Protein AF-A0A1Y3N6S1-F1 (afdb_monomer)

Sequence (163 aa):
QYLEELKFILNEINKKDEEVIGEDYYEWEINNWNELTSTKYSPIFKAGNYEWKLCIYPNGKNDEEYISLYLYSESASNINENSYISTKYIMTIRNHNNYSCFKYKRSENLLHFTKENTQYGESKYLHKNDLYKKNNNFKGLIEDNTIIIGAYIRVYKSEIKNK

Secondary structure (DSSP, 8-state):
-HHHHHHHHHHHT--TT--EEEEEEEEEEE--GGG--S-EEPPPEEETTEEEEEEEETT-SS-TTEEEEEEEETTGGGS-TT--EEEEEEEEEE-SS-TTSEEEEE-SS-EEE-SS--EEEEEEEEEHHHHS--BTTB--S-BTTBEEEEEEEEEE-------

Solvent-accessible surface area (backbone atoms only — not comparable to full-atom values): 8953 Å² total; per-residue (Å²): 108,56,68,58,51,56,51,49,57,53,54,76,74,54,57,95,85,64,54,74,72,28,60,35,75,48,78,42,81,40,70,56,46,91,73,51,75,58,74,48,67,51,72,80,46,72,40,50,93,36,39,30,31,45,39,39,21,62,45,20,78,86,42,64,66,13,23,14,42,34,46,34,36,61,46,23,64,73,47,55,92,92,45,56,50,31,32,39,40,37,41,34,44,23,18,69,91,35,76,90,40,62,49,73,54,61,58,92,54,83,37,67,30,18,48,91,43,33,63,52,70,35,54,72,60,42,51,54,72,61,38,62,51,59,56,102,88,44,78,24,32,47,52,94,49,21,33,28,41,33,40,40,37,38,27,36,66,63,79,79,78,78,128

Radius of gyration: 16.24 Å; Cα contacts (8 Å, |Δi|>4): 352; chains: 1; bounding box: 48×25×42 Å

Nearest PDB structures (foldseek):
  3ivq-assembly2_B  TM=8.079E-01  e=6.206E-10  Homo sapiens
  2f1z-assembly2_B  TM=8.163E-01  e=2.418E-08  Homo sapiens
  2f1x-assembly2_B  TM=7.944E-01  e=1.937E-08  Homo sapiens
  2f1x-assembly1_A  TM=8.126E-01  e=3.191E-08  Homo sapiens
  2xxn-assembly1_A  TM=7.750E-01  e=2.702E-08  Homo sapiens

pLDDT: mean 93.44, std 8.95, range [43.09, 98.75]

Structure (mmCIF, N/CA/C/O backbone):
data_AF-A0A1Y3N6S1-F1
#
_entry.id   AF-A0A1Y3N6S1-F1
#
loop_
_atom_site.group_PDB
_atom_site.id
_atom_site.type_symbol
_atom_site.label_atom_id
_atom_site.label_alt_id
_atom_site.label_comp_id
_atom_site.label_asym_id
_atom_site.label_entity_id
_atom_site.label_seq_id
_atom_site.pdbx_PDB_ins_code
_atom_site.Cartn_x
_atom_site.Cartn_y
_atom_site.Cartn_z
_atom_site.occupancy
_atom_site.B_iso_or_equiv
_atom_site.auth_seq_id
_atom_site.auth_comp_id
_atom_site.auth_asym_id
_atom_site.auth_atom_id
_atom_site.pdbx_PDB_model_num
ATOM 1 N N . GLN A 1 1 ? -18.336 1.320 -8.576 1.00 85.00 1 GLN A N 1
ATOM 2 C CA . GLN A 1 1 ? -18.055 2.723 -8.197 1.00 85.00 1 GLN A CA 1
ATOM 3 C C . GLN A 1 1 ? -16.679 2.864 -7.557 1.00 85.00 1 GLN A C 1
ATOM 5 O O . GLN A 1 1 ? -15.871 3.576 -8.119 1.00 85.00 1 GLN A O 1
ATOM 10 N N . TYR A 1 2 ? -16.371 2.147 -6.471 1.00 93.56 2 TYR A N 1
ATOM 11 C CA . TYR A 1 2 ? -15.062 2.222 -5.803 1.00 93.56 2 TYR A CA 1
ATOM 12 C C . TYR A 1 2 ? -13.844 1.980 -6.718 1.00 93.56 2 TYR A C 1
ATOM 14 O O . TYR A 1 2 ? -12.978 2.840 -6.822 1.00 93.56 2 TYR A O 1
ATOM 22 N N . LEU A 1 3 ? -13.793 0.857 -7.445 1.00 96.06 3 LEU A N 1
ATOM 23 C CA . LEU A 1 3 ? -12.667 0.576 -8.353 1.00 96.06 3 LEU A CA 1
ATOM 24 C C . LEU A 1 3 ? -12.567 1.568 -9.516 1.00 96.06 3 LEU A C 1
ATOM 26 O O . LEU A 1 3 ? -11.464 1.904 -9.938 1.00 96.06 3 LEU A O 1
ATOM 30 N N . GLU A 1 4 ? -13.709 2.057 -10.004 1.00 96.06 4 GLU A N 1
ATOM 31 C CA . GLU A 1 4 ? -13.755 3.092 -11.044 1.00 96.06 4 GLU A CA 1
ATOM 32 C C . GLU A 1 4 ? -13.156 4.407 -10.539 1.00 96.06 4 GLU A C 1
ATOM 34 O O . GLU A 1 4 ? -12.412 5.058 -11.265 1.00 96.06 4 GLU A O 1
ATOM 39 N N . GLU A 1 5 ? -13.410 4.769 -9.278 1.00 96.94 5 GLU A N 1
ATOM 40 C CA . GLU A 1 5 ? -12.810 5.942 -8.639 1.00 96.94 5 GLU A CA 1
ATOM 41 C C . GLU A 1 5 ? -11.285 5.797 -8.526 1.00 96.94 5 GLU A C 1
ATOM 43 O O . GLU A 1 5 ? -10.548 6.696 -8.925 1.00 96.94 5 GLU A O 1
ATOM 48 N N . LEU A 1 6 ? -10.788 4.638 -8.078 1.00 97.19 6 LEU A N 1
ATOM 49 C CA . LEU A 1 6 ? -9.343 4.375 -8.023 1.00 97.19 6 LEU A CA 1
ATOM 50 C C . LEU A 1 6 ? -8.694 4.420 -9.412 1.00 97.19 6 LEU A C 1
ATOM 52 O O . LEU A 1 6 ? -7.629 5.014 -9.593 1.00 97.19 6 LEU A O 1
ATOM 56 N N . LYS A 1 7 ? -9.347 3.818 -10.409 1.00 96.06 7 LYS A N 1
ATOM 57 C CA . LYS A 1 7 ? -8.870 3.823 -11.793 1.00 96.06 7 LYS A CA 1
ATOM 58 C C . LYS A 1 7 ? -8.850 5.236 -12.372 1.00 96.06 7 LYS A C 1
ATOM 60 O O . LYS A 1 7 ? -7.885 5.596 -13.045 1.00 96.06 7 LYS A O 1
ATOM 65 N N . PHE A 1 8 ? -9.873 6.041 -12.086 1.00 96.25 8 PHE A N 1
ATOM 66 C CA . PHE A 1 8 ? -9.922 7.450 -12.464 1.00 96.25 8 PHE A CA 1
ATOM 67 C C . PHE A 1 8 ? -8.730 8.219 -11.878 1.00 96.25 8 PHE A C 1
ATOM 69 O O . PHE A 1 8 ? -7.989 8.838 -12.638 1.00 96.25 8 PHE A O 1
ATOM 76 N N . ILE A 1 9 ? -8.463 8.076 -10.576 1.00 95.50 9 ILE A N 1
ATOM 77 C CA . ILE A 1 9 ? -7.323 8.723 -9.905 1.00 95.50 9 ILE A CA 1
ATOM 78 C C . ILE A 1 9 ? -5.985 8.333 -10.557 1.00 95.50 9 ILE A C 1
ATOM 80 O O . ILE A 1 9 ? -5.129 9.190 -10.776 1.00 95.50 9 ILE A O 1
ATOM 84 N N . LEU A 1 10 ? -5.780 7.052 -10.891 1.00 93.50 10 LEU A N 1
ATOM 85 C CA . LEU A 1 10 ? -4.562 6.620 -11.591 1.00 93.50 10 LEU A CA 1
ATOM 86 C C . LEU A 1 10 ? -4.457 7.206 -13.004 1.00 93.50 10 LEU A C 1
ATOM 88 O O . LEU A 1 10 ? -3.353 7.490 -13.467 1.00 93.50 10 LEU A O 1
ATOM 92 N N . ASN A 1 11 ? -5.580 7.377 -13.701 1.00 93.38 11 ASN A N 1
ATOM 93 C CA . ASN A 1 11 ? -5.603 7.969 -15.036 1.00 93.38 11 ASN A CA 1
ATOM 94 C C . ASN A 1 11 ? -5.262 9.462 -15.010 1.00 93.38 11 ASN A C 1
ATOM 96 O O . ASN A 1 11 ? -4.541 9.913 -15.895 1.00 93.38 11 ASN A O 1
ATOM 100 N N . GLU A 1 12 ? -5.713 10.210 -13.999 1.00 92.75 12 GLU A N 1
ATOM 101 C CA . GLU A 1 12 ? -5.399 11.641 -13.861 1.00 92.75 12 GLU A CA 1
ATOM 102 C C . GLU A 1 12 ? -3.896 11.910 -13.736 1.00 92.75 12 GLU A C 1
ATOM 104 O O . GLU A 1 12 ? -3.404 12.947 -14.178 1.00 92.75 12 GLU A O 1
ATOM 109 N N . ILE A 1 13 ? -3.155 10.963 -13.161 1.00 88.88 13 ILE A N 1
ATOM 110 C CA . ILE A 1 13 ? -1.713 11.095 -12.926 1.00 88.88 13 ILE A CA 1
ATOM 111 C C . ILE A 1 13 ? -0.875 10.389 -13.994 1.00 88.88 13 ILE A C 1
ATOM 113 O O . ILE A 1 13 ? 0.357 10.381 -13.910 1.00 88.88 13 ILE A O 1
ATOM 117 N N . ASN A 1 14 ? -1.519 9.745 -14.966 1.00 88.69 14 ASN A N 1
ATOM 118 C CA . ASN A 1 14 ? -0.853 9.023 -16.038 1.00 88.69 14 ASN A CA 1
ATOM 119 C C . ASN A 1 14 ? -0.339 10.001 -17.093 1.00 88.69 14 ASN A C 1
ATOM 121 O O . ASN A 1 14 ? -1.108 10.800 -17.631 1.00 88.69 14 ASN A O 1
ATOM 125 N N . LYS A 1 15 ? 0.946 9.926 -17.437 1.00 87.75 15 LYS A N 1
ATOM 126 C CA . LYS A 1 15 ? 1.486 10.727 -18.539 1.00 87.75 15 LYS A CA 1
ATOM 127 C C . LYS A 1 15 ? 1.199 10.035 -19.873 1.00 87.75 15 LYS A C 1
ATOM 129 O O . LYS A 1 15 ? 1.025 8.822 -19.932 1.00 87.75 15 LYS A O 1
ATOM 134 N N . LYS A 1 16 ? 1.110 10.812 -20.958 1.00 81.81 16 LYS A N 1
ATOM 135 C CA . LYS A 1 16 ? 0.728 10.295 -22.290 1.00 81.81 16 LYS A CA 1
ATOM 136 C C . LYS A 1 16 ? 1.754 9.328 -22.891 1.00 81.81 16 LYS A C 1
ATOM 138 O O . LYS A 1 16 ? 1.386 8.513 -23.725 1.00 81.81 16 LYS A O 1
ATOM 143 N N . ASP A 1 17 ? 3.010 9.457 -22.493 1.00 85.25 17 ASP A N 1
ATOM 144 C CA . ASP A 1 17 ? 4.161 8.661 -22.920 1.00 85.25 17 ASP A CA 1
ATOM 145 C C . ASP A 1 17 ? 4.379 7.396 -22.070 1.00 85.25 17 ASP A C 1
ATOM 147 O O . ASP A 1 17 ? 5.183 6.542 -22.429 1.00 85.25 17 ASP A O 1
ATOM 151 N N . GLU A 1 18 ? 3.642 7.229 -20.970 1.00 89.69 18 GLU A N 1
ATOM 152 C CA . GLU A 1 18 ? 3.745 6.058 -20.101 1.00 89.69 18 GLU A CA 1
ATOM 153 C C . GLU A 1 18 ? 2.851 4.905 -20.613 1.00 89.69 18 GLU A C 1
ATOM 155 O O . GLU A 1 18 ? 1.633 4.895 -20.406 1.00 89.69 18 GLU A O 1
ATOM 160 N N . GLU A 1 19 ? 3.458 3.902 -21.260 1.00 93.00 19 GLU A N 1
ATOM 161 C CA . GLU A 1 19 ? 2.769 2.694 -21.746 1.00 93.00 19 GLU A CA 1
ATOM 162 C C . GLU A 1 19 ? 2.465 1.727 -20.588 1.00 93.00 19 GLU A C 1
ATOM 164 O O . GLU A 1 19 ? 3.373 1.149 -19.985 1.00 93.00 19 GLU A O 1
ATOM 169 N N . VAL A 1 20 ? 1.179 1.530 -20.286 1.00 95.31 20 VAL A N 1
ATOM 170 C CA . 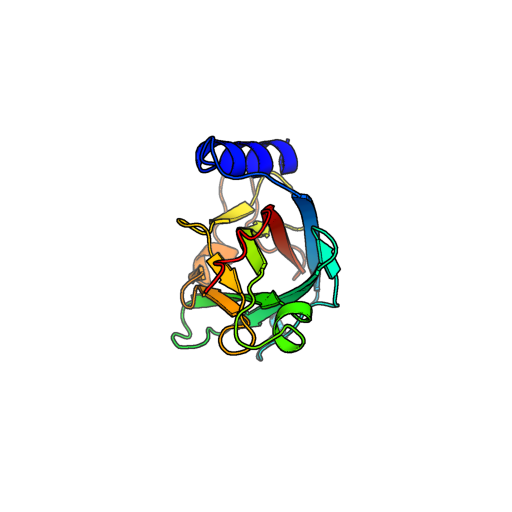VAL A 1 20 ? 0.707 0.563 -19.282 1.00 95.31 20 VAL A CA 1
ATOM 171 C C . VAL A 1 20 ? 0.761 -0.849 -19.860 1.00 95.31 20 VAL A C 1
ATOM 173 O O . VAL A 1 20 ? 0.127 -1.123 -20.876 1.00 95.31 20 VAL A O 1
ATOM 176 N N . ILE A 1 21 ? 1.470 -1.758 -19.188 1.00 95.75 21 ILE A N 1
ATOM 177 C CA . ILE A 1 21 ? 1.591 -3.171 -19.601 1.00 95.75 21 ILE A CA 1
ATOM 178 C C . ILE A 1 21 ? 0.730 -4.117 -18.764 1.00 95.75 21 ILE A C 1
ATOM 180 O O . ILE A 1 21 ? 0.541 -5.276 -19.125 1.00 95.75 21 ILE A O 1
ATOM 184 N N . GLY A 1 22 ? 0.195 -3.631 -17.648 1.00 96.38 22 GLY A N 1
ATOM 185 C CA . GLY A 1 22 ? -0.786 -4.358 -16.864 1.00 96.38 22 GLY A CA 1
ATOM 186 C C . GLY A 1 22 ? -1.143 -3.624 -15.586 1.00 96.38 22 GLY A C 1
ATOM 187 O O . GLY A 1 22 ? -0.366 -2.832 -15.057 1.00 96.38 22 GLY A O 1
ATOM 188 N N . GLU A 1 23 ? -2.338 -3.891 -15.090 1.00 97.00 23 GLU A N 1
ATOM 189 C CA . GLU A 1 23 ? -2.839 -3.324 -13.851 1.00 97.00 23 GLU A CA 1
ATOM 190 C C . GLU A 1 23 ? -3.761 -4.328 -13.173 1.00 97.00 23 GLU A C 1
ATOM 192 O O . GLU A 1 23 ? -4.404 -5.124 -13.856 1.00 97.00 23 GLU A O 1
ATOM 197 N N . ASP A 1 24 ? -3.795 -4.314 -11.847 1.00 97.94 24 ASP A N 1
ATOM 198 C CA . ASP A 1 24 ? -4.743 -5.116 -11.081 1.00 97.94 24 ASP A CA 1
ATOM 199 C C . ASP A 1 24 ? -5.011 -4.471 -9.718 1.00 97.94 24 ASP A C 1
ATOM 201 O O . ASP A 1 24 ? -4.226 -3.643 -9.236 1.00 97.94 24 ASP A O 1
ATOM 205 N N . TYR A 1 25 ? -6.122 -4.858 -9.101 1.00 98.06 25 TYR A N 1
ATOM 206 C CA . TYR A 1 25 ? -6.487 -4.454 -7.754 1.00 98.06 25 TYR A CA 1
ATOM 207 C C . TYR A 1 25 ? -6.583 -5.667 -6.835 1.00 98.06 25 TYR A C 1
ATOM 209 O O . TYR A 1 25 ? -7.300 -6.625 -7.109 1.00 98.06 25 TYR A O 1
ATOM 217 N N . TYR A 1 26 ? -5.890 -5.588 -5.705 1.00 98.62 26 TYR A N 1
ATOM 218 C CA . TYR A 1 26 ? -5.874 -6.629 -4.688 1.00 98.62 26 TYR A CA 1
ATOM 219 C C . TYR A 1 26 ? -6.400 -6.105 -3.355 1.00 98.62 26 TYR A C 1
ATOM 221 O O . TYR A 1 26 ? -6.093 -4.978 -2.963 1.00 98.62 26 TYR A O 1
ATOM 229 N N . GLU A 1 27 ? -7.131 -6.958 -2.636 1.00 98.25 27 GLU A N 1
ATOM 230 C CA . GLU A 1 27 ? -7.608 -6.707 -1.279 1.00 98.25 27 GLU A CA 1
ATOM 231 C C . GLU A 1 27 ? -7.063 -7.743 -0.308 1.00 98.25 27 GLU A C 1
ATOM 233 O O . GLU A 1 27 ? -7.005 -8.940 -0.584 1.00 98.25 27 GLU A O 1
ATOM 238 N N . TRP A 1 28 ? -6.708 -7.261 0.872 1.00 98.56 28 TRP A N 1
ATOM 239 C CA . TRP A 1 28 ? -6.251 -8.052 1.987 1.00 98.56 28 TRP A CA 1
ATOM 240 C C . TRP A 1 28 ? -7.093 -7.738 3.214 1.00 98.56 28 TRP A C 1
ATOM 242 O O . TRP A 1 28 ? -7.003 -6.658 3.804 1.00 98.56 28 TRP A O 1
ATOM 252 N N . GLU A 1 29 ? -7.904 -8.715 3.596 1.00 98.38 29 GLU A N 1
ATOM 253 C CA . GLU A 1 29 ? -8.692 -8.658 4.815 1.00 98.38 29 GLU A CA 1
ATOM 254 C C . GLU A 1 29 ? -7.840 -8.976 6.041 1.00 98.38 29 GLU A C 1
ATOM 256 O O . GLU A 1 29 ? -7.119 -9.980 6.105 1.00 98.38 29 GLU A O 1
ATOM 261 N N . ILE A 1 30 ? -7.942 -8.102 7.038 1.00 97.81 30 ILE A N 1
ATOM 262 C CA . ILE A 1 30 ? -7.347 -8.289 8.351 1.00 97.81 30 ILE A CA 1
ATOM 263 C C . ILE A 1 30 ? -8.482 -8.361 9.364 1.00 97.81 30 ILE A C 1
ATOM 265 O O . ILE A 1 30 ? -9.051 -7.343 9.757 1.00 97.81 30 ILE A O 1
ATOM 269 N N . ASN A 1 31 ? -8.756 -9.585 9.799 1.00 96.75 31 ASN A N 1
ATOM 270 C CA . ASN A 1 31 ? -9.583 -9.881 10.960 1.00 96.75 31 ASN A CA 1
ATOM 271 C C . ASN A 1 31 ? -8.784 -9.689 12.254 1.00 96.75 31 ASN A C 1
ATOM 273 O O . ASN A 1 31 ? -7.548 -9.710 12.245 1.00 96.75 31 ASN A O 1
ATOM 277 N N . ASN A 1 32 ? -9.502 -9.555 13.367 1.00 96.25 32 ASN A N 1
ATOM 278 C CA . ASN A 1 32 ? -8.938 -9.367 14.702 1.00 96.25 32 ASN A CA 1
ATOM 279 C C . ASN A 1 32 ? -7.948 -8.190 14.788 1.00 96.25 32 ASN A C 1
ATOM 281 O O . ASN A 1 32 ? -6.885 -8.308 15.394 1.00 96.25 32 ASN A O 1
ATOM 285 N N . TRP A 1 33 ? -8.284 -7.047 14.183 1.00 95.81 33 TRP A N 1
ATOM 286 C CA . TRP A 1 33 ? -7.413 -5.866 14.116 1.00 95.81 33 TRP A CA 1
ATOM 287 C C . TRP A 1 33 ? -6.813 -5.461 15.469 1.00 95.81 33 TRP A C 1
ATOM 289 O O . TRP A 1 33 ? -5.626 -5.161 15.551 1.00 95.81 33 TRP A O 1
ATOM 299 N N . ASN A 1 34 ? -7.605 -5.497 16.540 1.00 94.00 34 ASN A N 1
ATOM 300 C CA . ASN A 1 34 ? -7.156 -5.120 17.882 1.00 94.00 34 ASN A CA 1
ATOM 301 C C . ASN A 1 34 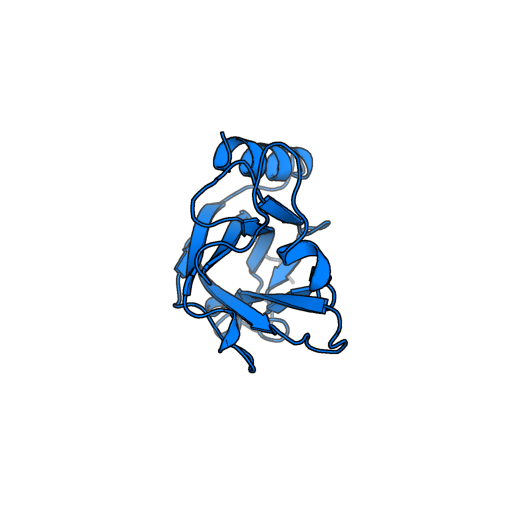? -6.049 -6.030 18.449 1.00 94.00 34 ASN A C 1
ATOM 303 O O . ASN A 1 34 ? -5.347 -5.627 19.372 1.00 94.00 34 ASN A O 1
ATOM 307 N N . GLU A 1 35 ? -5.882 -7.242 17.914 1.00 95.69 35 GLU A N 1
ATOM 308 C CA . GLU A 1 35 ? -4.815 -8.177 18.299 1.00 95.69 35 GLU A CA 1
ATOM 309 C C . GLU A 1 35 ? -3.531 -7.955 17.480 1.00 95.69 35 GLU A C 1
ATOM 311 O O . GLU A 1 35 ? -2.469 -8.494 17.806 1.00 95.69 35 GLU A O 1
ATOM 316 N N . LEU A 1 36 ? -3.600 -7.147 16.416 1.00 94.38 36 LEU A N 1
ATOM 317 C CA . LEU A 1 36 ? -2.479 -6.885 15.528 1.00 94.38 36 LEU A CA 1
ATOM 318 C C . LEU A 1 36 ? -1.519 -5.867 16.158 1.00 94.38 36 LEU A C 1
ATOM 320 O O . LEU A 1 36 ? -1.647 -4.657 15.986 1.00 94.38 36 LEU A O 1
ATOM 324 N N . THR A 1 37 ? -0.530 -6.372 16.893 1.00 91.81 37 THR A N 1
ATOM 325 C CA . THR A 1 37 ? 0.462 -5.543 17.602 1.00 91.81 37 THR A CA 1
ATOM 326 C C . THR A 1 37 ? 1.782 -5.381 16.850 1.00 91.81 37 THR A C 1
ATOM 328 O O . THR A 1 37 ? 2.512 -4.417 17.088 1.00 91.81 37 THR A O 1
ATOM 331 N N . SER A 1 38 ? 2.081 -6.287 15.921 1.00 94.38 38 SER A N 1
ATOM 332 C CA . SER A 1 38 ? 3.333 -6.331 15.169 1.00 94.38 38 SER A CA 1
ATOM 333 C C . SER A 1 38 ? 3.105 -6.257 13.660 1.00 94.38 38 SER A C 1
ATOM 335 O O . SER A 1 38 ? 1.980 -6.339 13.159 1.00 94.38 38 SER A O 1
ATOM 337 N N . THR A 1 39 ? 4.199 -6.062 12.927 1.00 96.94 39 THR A N 1
ATOM 338 C CA . THR A 1 39 ? 4.209 -6.018 11.465 1.00 96.94 39 THR A CA 1
ATOM 339 C C . THR A 1 39 ? 3.608 -7.282 10.864 1.00 96.94 39 THR A C 1
ATOM 341 O O . THR A 1 39 ? 3.943 -8.394 11.276 1.00 96.94 39 THR A O 1
ATOM 344 N N . LYS A 1 40 ? 2.777 -7.123 9.833 1.00 97.81 40 LYS A N 1
ATOM 345 C CA . LYS A 1 40 ? 2.179 -8.248 9.107 1.00 97.81 40 LYS A CA 1
ATOM 346 C C . LYS A 1 40 ? 2.260 -8.030 7.604 1.00 97.81 40 LYS A C 1
ATOM 348 O O . LYS A 1 40 ? 2.177 -6.900 7.125 1.00 97.81 40 LYS A O 1
ATOM 353 N N . TYR A 1 41 ? 2.392 -9.134 6.881 1.00 98.19 41 TYR A N 1
ATOM 354 C CA . TYR A 1 41 ? 2.431 -9.162 5.425 1.00 98.19 41 TYR A CA 1
ATOM 355 C C . TYR A 1 41 ? 1.184 -9.847 4.876 1.00 98.19 41 TYR A C 1
ATOM 357 O O . TYR A 1 41 ? 0.684 -10.807 5.472 1.00 98.19 41 TYR A O 1
ATOM 365 N N . SER A 1 42 ? 0.704 -9.373 3.731 1.00 98.69 42 SER A N 1
ATOM 366 C CA . SER A 1 42 ? -0.308 -10.086 2.961 1.00 98.69 42 SER A CA 1
ATOM 367 C C . SER A 1 42 ? 0.273 -11.363 2.340 1.00 98.69 42 SER A C 1
ATOM 369 O O . SER A 1 42 ? 1.495 -11.487 2.189 1.00 98.69 42 SER A O 1
ATOM 371 N N . PRO A 1 43 ? -0.590 -12.286 1.885 1.00 98.50 43 PRO A N 1
ATOM 372 C CA . PRO A 1 43 ? -0.219 -13.242 0.849 1.00 98.50 43 PRO A CA 1
ATOM 373 C C . PRO A 1 43 ? 0.378 -12.549 -0.385 1.00 98.50 43 PRO A C 1
ATOM 375 O O . PRO A 1 43 ? 0.135 -11.360 -0.621 1.00 98.50 43 PRO A O 1
ATOM 378 N N . ILE A 1 44 ? 1.145 -13.308 -1.170 1.00 98.44 44 ILE A N 1
ATOM 379 C CA . ILE A 1 44 ? 1.622 -12.852 -2.480 1.00 98.44 44 ILE A CA 1
ATOM 380 C C . ILE A 1 44 ? 0.429 -12.734 -3.422 1.00 98.44 44 ILE A C 1
ATOM 382 O O . ILE A 1 44 ? -0.392 -13.646 -3.505 1.00 98.44 44 ILE A O 1
ATOM 386 N N . PHE A 1 45 ? 0.377 -11.636 -4.164 1.00 98.44 45 PHE A N 1
ATOM 387 C CA . PHE A 1 45 ? -0.587 -11.417 -5.235 1.00 98.44 45 PHE A CA 1
ATOM 388 C C . PHE A 1 45 ? 0.117 -10.917 -6.496 1.00 98.44 45 PHE A C 1
ATOM 390 O O . PHE A 1 45 ? 1.295 -10.552 -6.459 1.00 98.44 45 PHE A O 1
ATOM 397 N N . LYS A 1 46 ? -0.587 -10.937 -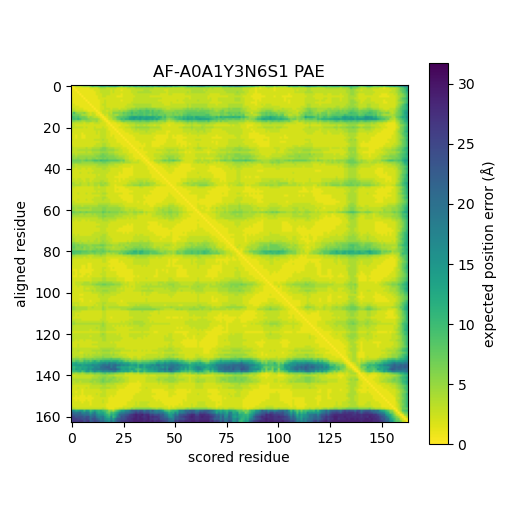7.631 1.00 97.62 46 LYS A N 1
ATOM 398 C CA . LYS A 1 46 ? -0.025 -10.571 -8.935 1.00 97.62 46 LYS A CA 1
ATOM 399 C C . LYS A 1 46 ? -0.676 -9.312 -9.484 1.00 97.62 46 LYS A C 1
ATOM 401 O O . LYS A 1 46 ? -1.875 -9.136 -9.346 1.00 97.62 46 LYS A O 1
ATOM 406 N N . ALA A 1 47 ? 0.126 -8.470 -10.125 1.00 95.81 47 ALA A N 1
ATOM 407 C CA . ALA A 1 47 ? -0.337 -7.345 -10.933 1.00 95.81 47 ALA A CA 1
ATOM 408 C C . ALA A 1 47 ? 0.705 -7.056 -12.020 1.00 95.81 47 ALA A C 1
ATOM 410 O O . ALA A 1 47 ? 1.906 -7.009 -11.734 1.00 95.81 47 ALA A O 1
ATOM 411 N N . GLY A 1 48 ? 0.262 -6.914 -13.273 1.00 92.19 48 GLY A N 1
ATOM 412 C CA . GLY A 1 48 ? 1.152 -6.695 -14.420 1.00 92.19 48 GLY A CA 1
ATOM 413 C C . GLY A 1 48 ? 2.195 -7.799 -14.640 1.00 92.19 48 GLY A C 1
ATOM 414 O O . GLY A 1 48 ? 3.298 -7.501 -15.073 1.00 92.19 48 GLY A O 1
ATOM 415 N N . ASN A 1 49 ? 1.862 -9.057 -14.321 1.00 92.44 49 ASN A N 1
ATOM 416 C CA . ASN A 1 49 ? 2.763 -10.225 -14.328 1.00 92.44 49 ASN A CA 1
ATOM 417 C C . ASN A 1 49 ? 3.903 -10.206 -13.294 1.00 92.44 49 ASN A C 1
ATOM 419 O O . ASN A 1 49 ? 4.761 -11.087 -13.325 1.00 92.44 49 ASN A O 1
ATOM 423 N N . TYR A 1 50 ? 3.886 -9.266 -12.348 1.00 97.06 50 TYR A N 1
ATOM 424 C CA . TYR A 1 50 ? 4.823 -9.216 -11.226 1.00 97.06 50 TYR A CA 1
ATOM 425 C C . TYR A 1 50 ? 4.141 -9.621 -9.922 1.00 97.06 50 TYR A C 1
ATOM 427 O O . TYR A 1 50 ? 2.921 -9.515 -9.788 1.00 97.06 50 TYR A O 1
ATOM 435 N N . GLU A 1 51 ? 4.942 -10.091 -8.973 1.00 98.31 51 GLU A N 1
ATOM 436 C CA . GLU A 1 51 ? 4.522 -10.553 -7.655 1.00 98.31 51 GLU A CA 1
ATOM 437 C C . GLU A 1 51 ? 4.763 -9.480 -6.595 1.00 98.31 51 GLU A C 1
ATOM 439 O O . GLU A 1 51 ? 5.835 -8.868 -6.525 1.00 98.31 51 GLU A O 1
ATOM 444 N N . TRP A 1 52 ? 3.752 -9.280 -5.756 1.00 98.62 52 TRP A N 1
ATOM 445 C CA . TRP A 1 52 ? 3.668 -8.192 -4.795 1.00 98.62 52 TRP A CA 1
ATOM 446 C C . TRP A 1 52 ? 3.212 -8.693 -3.425 1.00 98.62 52 TRP A C 1
ATOM 448 O O . TRP A 1 52 ? 2.526 -9.712 -3.317 1.00 98.62 52 TRP A O 1
ATOM 458 N N . LYS A 1 53 ? 3.553 -7.938 -2.379 1.00 98.38 53 LYS A N 1
ATOM 459 C CA . LYS A 1 53 ? 2.988 -8.071 -1.031 1.00 98.38 53 LYS A CA 1
ATOM 460 C C . LYS A 1 53 ? 2.668 -6.698 -0.458 1.00 98.38 53 LYS A C 1
ATOM 462 O O . LYS A 1 53 ? 3.386 -5.728 -0.690 1.00 98.38 53 LYS A O 1
ATOM 467 N N . LEU A 1 54 ? 1.629 -6.633 0.358 1.00 98.75 54 LEU A N 1
ATOM 468 C CA . LEU A 1 54 ? 1.385 -5.513 1.256 1.00 98.75 54 LEU A CA 1
ATOM 469 C C . LEU A 1 54 ? 2.043 -5.790 2.605 1.00 98.75 54 LEU A C 1
ATOM 471 O O . LEU A 1 54 ? 2.063 -6.926 3.075 1.00 98.75 54 LEU A O 1
ATOM 475 N N . CYS A 1 55 ? 2.558 -4.743 3.235 1.00 98.38 55 CYS A N 1
ATOM 476 C CA . CYS A 1 55 ? 3.129 -4.785 4.572 1.00 98.38 55 CYS A CA 1
ATOM 477 C C . CYS A 1 55 ? 2.541 -3.655 5.406 1.00 98.38 55 CYS A C 1
ATOM 479 O O . CYS A 1 55 ? 2.619 -2.485 5.022 1.00 98.38 55 CYS A O 1
ATOM 481 N N . ILE A 1 56 ? 1.963 -4.013 6.548 1.00 98.38 56 ILE A N 1
ATOM 482 C CA . ILE A 1 56 ? 1.348 -3.073 7.476 1.00 98.38 56 ILE A CA 1
ATOM 483 C C . ILE A 1 56 ? 2.100 -3.067 8.802 1.00 98.38 56 ILE A C 1
ATOM 485 O O . ILE A 1 56 ? 2.420 -4.119 9.358 1.00 98.38 56 ILE A O 1
ATOM 489 N N . TYR A 1 57 ? 2.339 -1.863 9.314 1.00 98.12 57 TYR A N 1
ATOM 490 C CA . TYR A 1 57 ? 2.793 -1.621 10.676 1.00 98.12 57 TYR A CA 1
ATOM 491 C C . TYR A 1 57 ? 1.619 -0.977 11.426 1.00 98.12 57 TYR A C 1
ATOM 493 O O . TYR A 1 57 ? 1.395 0.228 11.270 1.00 98.12 57 TYR A O 1
ATOM 501 N N . PRO A 1 58 ? 0.830 -1.751 12.196 1.00 96.44 58 PRO A N 1
ATOM 502 C CA . PRO A 1 58 ? -0.364 -1.238 12.881 1.00 96.44 58 PRO A CA 1
ATOM 503 C C . PRO A 1 58 ? -0.016 -0.157 13.913 1.00 96.44 58 PRO A C 1
ATOM 505 O O . PRO A 1 58 ? -0.802 0.757 14.148 1.00 96.44 58 PRO A O 1
ATOM 508 N N . ASN A 1 59 ? 1.189 -0.246 14.484 1.00 96.62 59 ASN A N 1
ATOM 509 C CA . ASN A 1 59 ? 1.768 0.694 15.439 1.00 96.62 59 ASN A CA 1
ATOM 510 C C . ASN A 1 59 ? 2.872 1.551 14.817 1.00 96.62 59 ASN A C 1
ATOM 512 O O . ASN A 1 59 ? 3.773 1.984 15.519 1.00 96.62 59 ASN A O 1
ATOM 516 N N . GLY A 1 60 ? 2.811 1.762 13.503 1.00 96.50 60 GLY A N 1
ATOM 517 C CA . GLY A 1 60 ? 3.770 2.585 12.786 1.00 96.50 60 GLY A CA 1
ATOM 518 C C . GLY A 1 60 ? 5.160 1.957 12.682 1.00 96.50 60 GLY A C 1
ATOM 519 O O . GLY A 1 60 ? 5.552 1.075 13.440 1.00 96.50 60 GLY A O 1
ATOM 520 N N . LYS A 1 61 ? 5.918 2.387 11.676 1.00 94.44 61 LYS A N 1
ATOM 521 C CA . LYS A 1 61 ? 7.314 1.981 11.478 1.00 94.44 61 LYS A CA 1
ATOM 522 C C . LYS A 1 61 ? 8.274 2.879 12.260 1.00 94.44 61 LYS A C 1
ATOM 524 O O . LYS A 1 61 ? 9.254 2.389 12.803 1.00 94.44 61 LYS A O 1
ATOM 529 N N . ASN A 1 62 ? 7.973 4.180 12.298 1.00 93.44 62 ASN A N 1
ATOM 530 C CA . ASN A 1 62 ? 8.798 5.215 12.934 1.00 93.44 62 ASN A CA 1
ATOM 531 C C . ASN A 1 62 ? 8.004 6.108 13.907 1.00 93.44 62 ASN A C 1
ATOM 533 O O . ASN A 1 62 ? 8.603 6.925 14.597 1.00 93.44 62 ASN A O 1
ATOM 537 N N . ASP A 1 63 ? 6.671 6.024 13.898 1.00 96.31 63 ASP A N 1
ATOM 538 C CA . ASP A 1 63 ? 5.780 6.880 14.684 1.00 96.31 63 ASP A CA 1
ATOM 539 C C . ASP A 1 63 ? 4.533 6.083 15.078 1.00 96.31 63 ASP A C 1
ATOM 541 O O . ASP A 1 63 ? 3.728 5.719 14.218 1.00 96.31 63 ASP A O 1
ATOM 545 N N . GLU A 1 64 ? 4.396 5.806 16.374 1.00 96.06 64 GLU A N 1
ATOM 546 C CA . GLU A 1 64 ? 3.353 4.936 16.913 1.00 96.06 64 GLU A CA 1
ATOM 547 C C . GLU A 1 64 ? 1.946 5.537 16.860 1.00 96.06 64 GLU A C 1
ATOM 549 O O . GLU A 1 64 ? 0.969 4.805 17.026 1.00 96.06 64 GLU A O 1
ATOM 554 N N . GLU A 1 65 ? 1.797 6.835 16.592 1.00 97.50 65 GLU A N 1
ATOM 555 C CA . GLU A 1 65 ? 0.481 7.462 16.422 1.00 97.50 65 GLU A CA 1
ATOM 556 C C . GLU A 1 65 ? -0.152 7.130 15.062 1.00 97.50 65 GLU A C 1
ATOM 558 O O . GLU A 1 65 ? -1.363 7.289 14.859 1.00 97.50 65 GLU A O 1
ATOM 563 N N . TYR A 1 66 ? 0.657 6.628 14.127 1.00 98.00 66 TYR A N 1
ATOM 564 C CA . TYR A 1 66 ? 0.259 6.347 12.757 1.00 98.00 66 TYR A CA 1
ATOM 565 C C . TYR A 1 66 ? 0.312 4.856 12.444 1.00 98.00 66 TYR A C 1
ATOM 567 O O . TYR A 1 66 ? 1.065 4.078 13.016 1.00 98.00 66 TYR A O 1
ATOM 575 N N . ILE A 1 67 ? -0.485 4.469 11.460 1.00 98.12 67 ILE A N 1
ATOM 576 C CA . ILE A 1 67 ? -0.344 3.215 10.734 1.00 98.12 67 ILE A CA 1
ATOM 577 C C . ILE A 1 67 ? 0.614 3.490 9.584 1.00 98.12 67 ILE A C 1
ATOM 579 O O . ILE A 1 67 ? 0.448 4.483 8.866 1.00 98.12 67 ILE A O 1
ATOM 583 N N . SER A 1 68 ? 1.588 2.607 9.381 1.00 98.56 68 SER A N 1
ATOM 584 C CA . SER A 1 68 ? 2.415 2.625 8.174 1.00 98.56 68 SER A CA 1
ATOM 585 C C . SER A 1 68 ? 1.983 1.529 7.220 1.00 98.56 68 SER A C 1
ATOM 587 O O . SER A 1 68 ? 1.653 0.421 7.649 1.00 98.56 68 SER A O 1
ATOM 589 N N . LEU A 1 69 ? 2.034 1.823 5.926 1.00 98.44 69 LEU A N 1
ATOM 590 C CA . LEU A 1 69 ? 1.653 0.878 4.887 1.00 98.44 69 LEU A CA 1
ATOM 591 C C . LEU A 1 69 ? 2.650 0.943 3.737 1.00 98.44 69 LEU A C 1
ATOM 593 O O . LEU A 1 69 ? 3.020 2.033 3.298 1.00 98.44 69 LEU A O 1
ATOM 597 N N . TYR A 1 70 ? 3.083 -0.223 3.271 1.00 98.56 70 TYR A N 1
ATOM 598 C CA . TYR A 1 70 ? 4.083 -0.372 2.223 1.00 98.56 70 TYR A CA 1
ATOM 599 C C . TYR A 1 70 ? 3.670 -1.441 1.218 1.00 98.56 70 TYR A C 1
ATOM 601 O O . TYR A 1 70 ? 3.125 -2.483 1.585 1.00 98.56 70 TYR A O 1
ATOM 609 N N . LEU A 1 71 ? 3.995 -1.185 -0.042 1.00 98.69 71 LEU A N 1
ATOM 610 C CA . LEU A 1 71 ? 3.949 -2.137 -1.134 1.00 98.69 71 LEU A CA 1
ATOM 611 C C . LEU A 1 71 ? 5.362 -2.677 -1.370 1.00 98.69 71 LEU A C 1
ATOM 613 O O . LEU A 1 71 ? 6.303 -1.906 -1.556 1.00 98.69 71 LEU A O 1
ATOM 617 N N . TYR A 1 72 ? 5.493 -3.996 -1.378 1.00 98.25 72 TYR A N 1
ATOM 618 C CA . TYR A 1 72 ? 6.723 -4.723 -1.667 1.00 98.25 72 TYR A CA 1
ATOM 619 C C . TYR A 1 72 ? 6.589 -5.436 -3.010 1.00 98.25 72 TYR A C 1
ATOM 621 O O . TYR A 1 72 ? 5.554 -6.044 -3.283 1.00 98.25 72 TYR A O 1
ATOM 629 N N . SER A 1 73 ? 7.642 -5.399 -3.822 1.00 98.06 73 SER A N 1
ATOM 630 C CA . SER A 1 73 ? 7.761 -6.213 -5.029 1.00 98.06 73 SER A CA 1
ATOM 631 C C . SER A 1 73 ? 8.656 -7.417 -4.747 1.00 98.06 73 SER A C 1
ATOM 633 O O . SER A 1 73 ? 9.865 -7.276 -4.569 1.00 98.06 73 SER A O 1
ATOM 635 N N . GLU A 1 74 ? 8.071 -8.614 -4.730 1.00 97.12 74 GLU A N 1
ATOM 636 C CA . GLU A 1 74 ? 8.829 -9.866 -4.612 1.00 97.12 74 GLU A CA 1
ATOM 637 C C . GLU A 1 74 ? 9.621 -10.132 -5.894 1.00 97.12 74 GLU A C 1
ATOM 639 O O . GLU A 1 74 ? 10.764 -10.588 -5.849 1.00 97.12 74 GLU A O 1
ATOM 644 N N . SER A 1 75 ? 9.046 -9.781 -7.049 1.00 96.38 75 SER A N 1
ATOM 645 C CA . SER A 1 75 ? 9.734 -9.910 -8.331 1.00 96.38 75 SER A CA 1
ATOM 646 C C . SER A 1 75 ? 10.966 -9.013 -8.428 1.00 96.38 75 SER A C 1
ATOM 648 O O . SER A 1 75 ? 11.972 -9.461 -8.973 1.00 96.38 75 SER A O 1
ATOM 650 N N . ALA A 1 76 ? 10.933 -7.791 -7.878 1.00 95.12 76 ALA A N 1
ATOM 651 C CA . ALA A 1 76 ? 12.076 -6.875 -7.920 1.00 95.12 76 ALA A CA 1
ATOM 652 C C . ALA A 1 76 ? 13.325 -7.444 -7.233 1.00 95.12 76 ALA A C 1
ATOM 654 O O . ALA A 1 76 ? 14.433 -7.207 -7.697 1.00 95.12 76 ALA A O 1
ATOM 655 N N . SER A 1 77 ? 13.168 -8.270 -6.197 1.00 92.75 77 SER A N 1
ATOM 656 C CA . SER A 1 77 ? 14.296 -8.934 -5.526 1.00 92.75 77 SER A CA 1
ATOM 657 C C . SER A 1 77 ? 15.090 -9.875 -6.447 1.00 92.75 77 SER A C 1
ATOM 659 O O . SER A 1 77 ? 16.234 -10.208 -6.145 1.00 92.75 77 SER A O 1
ATOM 661 N N . ASN A 1 78 ? 14.492 -10.303 -7.565 1.00 92.81 78 ASN A N 1
ATOM 662 C CA . ASN A 1 78 ? 15.041 -11.303 -8.482 1.00 92.81 78 ASN A CA 1
ATOM 663 C C . ASN A 1 78 ? 15.379 -10.745 -9.877 1.00 92.81 78 ASN A C 1
ATOM 665 O O . ASN A 1 78 ? 15.724 -11.519 -10.770 1.00 92.81 78 ASN A O 1
ATOM 669 N N . ILE A 1 79 ? 15.275 -9.430 -10.099 1.00 91.69 79 ILE A N 1
ATOM 670 C CA . ILE A 1 79 ? 15.663 -8.821 -11.381 1.00 91.69 79 ILE A CA 1
ATOM 671 C C . ILE A 1 79 ? 17.172 -8.537 -11.442 1.00 91.69 79 ILE A C 1
ATOM 673 O O . ILE A 1 79 ? 17.877 -8.544 -10.432 1.00 91.69 79 ILE A O 1
ATOM 677 N N . ASN A 1 80 ? 17.678 -8.265 -12.646 1.00 90.81 80 ASN A N 1
ATOM 678 C CA . ASN A 1 80 ? 19.073 -7.873 -12.856 1.00 90.81 80 ASN A CA 1
ATOM 679 C C . ASN A 1 80 ? 19.383 -6.511 -12.201 1.00 90.81 80 ASN A C 1
ATOM 681 O O . ASN A 1 80 ? 18.527 -5.633 -12.173 1.00 90.81 80 ASN A O 1
ATOM 685 N N . GLU A 1 81 ? 20.634 -6.288 -11.783 1.00 85.19 81 GLU A N 1
ATOM 686 C CA . GLU A 1 81 ? 21.085 -5.077 -11.052 1.00 85.19 81 GLU A CA 1
ATOM 687 C C . GLU A 1 81 ? 20.869 -3.745 -11.799 1.00 85.19 81 GLU A C 1
ATOM 689 O O . GLU A 1 81 ? 20.868 -2.683 -11.194 1.00 85.19 81 GLU A O 1
ATOM 694 N N . ASN A 1 82 ? 20.655 -3.779 -13.118 1.00 85.56 82 ASN A N 1
ATOM 695 C CA . ASN A 1 82 ? 20.383 -2.587 -13.935 1.00 85.56 82 ASN A CA 1
ATOM 696 C C . ASN A 1 82 ? 18.954 -2.572 -14.504 1.00 85.56 82 ASN A C 1
ATOM 698 O O . ASN A 1 82 ? 18.681 -1.910 -15.505 1.00 85.56 82 ASN A O 1
ATOM 702 N N . SER A 1 83 ? 18.050 -3.358 -13.924 1.00 91.75 83 SER A N 1
ATOM 703 C CA . SER A 1 83 ? 16.647 -3.449 -14.323 1.00 91.75 83 SER A CA 1
ATOM 704 C C . SER A 1 83 ? 15.739 -2.913 -13.225 1.00 91.75 83 SER A C 1
ATOM 706 O O . SER A 1 83 ? 16.116 -2.841 -12.058 1.00 91.75 83 SER A O 1
ATOM 708 N N . TYR A 1 84 ? 14.529 -2.527 -13.613 1.00 95.25 84 TYR A N 1
ATOM 709 C CA . TYR A 1 84 ? 13.524 -2.021 -12.691 1.00 95.25 84 TYR A CA 1
ATOM 710 C C . TYR A 1 84 ? 12.114 -2.327 -13.187 1.00 95.25 84 TYR A C 1
ATOM 712 O O . TYR A 1 84 ? 11.885 -2.490 -14.389 1.00 95.25 84 TYR A O 1
ATOM 720 N N . ILE A 1 85 ? 11.169 -2.361 -12.249 1.00 96.19 85 ILE A N 1
ATOM 721 C CA . ILE A 1 85 ? 9.735 -2.479 -12.518 1.00 96.19 85 ILE A CA 1
ATOM 722 C C . ILE A 1 85 ? 9.103 -1.101 -12.304 1.00 96.19 85 ILE A C 1
ATOM 724 O O . ILE A 1 85 ? 8.978 -0.630 -11.168 1.00 96.19 85 ILE A O 1
ATOM 728 N N . SER A 1 86 ? 8.731 -0.439 -13.400 1.00 96.56 86 SER A N 1
ATOM 729 C CA . SER A 1 86 ? 8.075 0.873 -13.374 1.00 96.56 86 SER A CA 1
ATOM 730 C C . SER A 1 86 ? 6.629 0.757 -12.923 1.00 96.56 86 SER A C 1
ATOM 732 O O . SER A 1 86 ? 5.842 0.058 -13.555 1.00 96.56 86 SER A O 1
ATOM 734 N N . THR A 1 87 ? 6.267 1.445 -11.844 1.00 97.12 87 THR A N 1
ATOM 735 C CA . THR A 1 87 ? 4.982 1.235 -11.171 1.00 97.12 87 THR A CA 1
ATOM 736 C C . THR A 1 87 ? 4.398 2.532 -10.629 1.00 97.12 87 THR A C 1
ATOM 738 O O . THR A 1 87 ? 5.103 3.339 -10.022 1.00 97.12 87 THR A O 1
ATOM 741 N N . LYS A 1 88 ? 3.085 2.701 -10.783 1.00 97.50 88 LYS A N 1
ATOM 742 C CA . LYS A 1 88 ? 2.274 3.586 -9.939 1.00 97.50 88 LYS A CA 1
ATOM 743 C C . LYS A 1 88 ? 1.306 2.734 -9.140 1.00 97.50 88 LYS A C 1
ATOM 745 O O . LYS A 1 88 ? 0.883 1.673 -9.597 1.00 97.50 88 LYS A O 1
ATOM 750 N N . TYR A 1 89 ? 0.953 3.193 -7.951 1.00 97.75 89 TYR A N 1
ATOM 751 C CA . TYR A 1 89 ? -0.019 2.493 -7.128 1.00 97.75 89 TYR A CA 1
ATOM 752 C C . TYR A 1 89 ? -0.956 3.451 -6.403 1.00 97.75 89 TYR A C 1
ATOM 754 O O . TYR A 1 89 ? -0.624 4.609 -6.140 1.00 97.75 89 TYR A O 1
ATOM 762 N N . ILE A 1 90 ? -2.105 2.918 -6.002 1.00 98.44 90 ILE A N 1
ATOM 763 C CA . ILE A 1 90 ? -2.940 3.456 -4.934 1.00 98.44 90 ILE A CA 1
ATOM 764 C C . ILE A 1 90 ? -3.038 2.393 -3.852 1.00 98.44 90 ILE A C 1
ATOM 766 O O . ILE A 1 90 ? -3.482 1.284 -4.117 1.00 98.44 90 ILE A O 1
ATOM 770 N N . MET A 1 91 ? -2.647 2.733 -2.630 1.00 98.56 91 MET A N 1
ATOM 771 C CA . MET A 1 91 ? -2.932 1.903 -1.467 1.00 98.56 91 MET A CA 1
ATOM 772 C C . MET A 1 91 ? -4.153 2.455 -0.755 1.00 98.56 91 MET A C 1
ATOM 774 O O . MET A 1 91 ? -4.285 3.675 -0.612 1.00 98.56 91 MET A O 1
ATOM 778 N N . THR A 1 92 ? -5.016 1.570 -0.271 1.00 98.38 92 THR A N 1
ATOM 779 C CA . THR A 1 92 ? -6.287 1.929 0.354 1.00 98.38 92 THR A CA 1
ATOM 780 C C . THR A 1 92 ? -6.464 1.258 1.704 1.00 98.38 92 THR A C 1
ATOM 782 O O . THR A 1 92 ? -6.043 0.123 1.901 1.00 98.38 92 THR A O 1
ATOM 785 N N . ILE A 1 93 ? -7.166 1.938 2.601 1.00 98.06 93 ILE A N 1
ATOM 786 C CA . ILE A 1 93 ? -7.766 1.353 3.796 1.00 98.06 93 ILE A CA 1
ATOM 787 C C . ILE A 1 93 ? -9.265 1.602 3.693 1.00 98.06 93 ILE A C 1
ATOM 789 O O . ILE A 1 93 ? -9.671 2.758 3.578 1.00 98.06 93 ILE A O 1
ATOM 793 N N . ARG A 1 94 ? -10.085 0.552 3.725 1.00 96.38 94 ARG A N 1
ATOM 794 C CA . ARG A 1 94 ? -11.545 0.680 3.652 1.00 96.38 94 ARG A CA 1
ATOM 795 C C . ARG A 1 94 ? -12.252 -0.122 4.733 1.00 96.38 94 ARG A C 1
ATOM 797 O O . ARG A 1 94 ? -11.736 -1.130 5.217 1.00 96.38 94 ARG A O 1
ATOM 804 N N . ASN A 1 95 ? -13.467 0.315 5.041 1.00 96.19 95 ASN A N 1
ATOM 805 C CA . ASN A 1 95 ? -14.418 -0.475 5.805 1.00 96.19 95 ASN A CA 1
ATOM 806 C C . ASN A 1 95 ? -14.754 -1.763 5.038 1.00 96.19 95 ASN A C 1
ATOM 808 O O . ASN A 1 95 ? -14.955 -1.736 3.819 1.00 96.19 95 ASN A O 1
ATOM 812 N N . HIS A 1 96 ? -14.811 -2.887 5.754 1.00 94.94 96 HIS A N 1
ATOM 813 C CA . HIS A 1 96 ? -15.036 -4.203 5.156 1.00 94.94 96 HIS A CA 1
ATOM 814 C C . HIS A 1 96 ? -16.441 -4.364 4.554 1.00 94.94 96 HIS A C 1
ATOM 816 O O . HIS A 1 96 ? -16.563 -4.901 3.455 1.00 94.94 96 HIS A O 1
ATOM 822 N N . ASN A 1 97 ? -17.452 -3.749 5.172 1.00 92.81 97 ASN A N 1
ATOM 823 C CA . ASN A 1 97 ? -18.853 -3.755 4.748 1.00 92.81 97 ASN A CA 1
ATOM 824 C C . ASN A 1 97 ? -19.220 -2.621 3.775 1.00 92.81 97 ASN A C 1
ATOM 826 O O . ASN A 1 97 ? -20.317 -2.628 3.214 1.00 92.81 97 ASN A O 1
ATOM 830 N N . ASN A 1 98 ? -18.368 -1.601 3.602 1.00 92.00 98 ASN A N 1
ATOM 831 C CA . ASN A 1 98 ? -18.751 -0.388 2.878 1.00 92.00 98 ASN A CA 1
ATOM 832 C C . ASN A 1 98 ? -17.650 0.184 1.975 1.00 92.00 98 ASN A C 1
ATOM 834 O O . ASN A 1 98 ? -16.769 0.921 2.417 1.00 92.00 98 ASN A O 1
ATOM 838 N N . TYR A 1 99 ? -17.783 -0.067 0.672 1.00 92.88 99 TYR A N 1
ATOM 839 C CA . TYR A 1 99 ? -16.876 0.421 -0.372 1.00 92.88 99 TYR A CA 1
ATOM 840 C C . TYR A 1 99 ? -16.837 1.949 -0.543 1.00 92.88 99 TYR A C 1
ATOM 842 O O . TYR A 1 99 ? -15.889 2.462 -1.128 1.00 92.88 99 TYR A O 1
ATOM 850 N N . SER A 1 100 ? -17.827 2.694 -0.042 1.00 91.62 100 SER A N 1
ATOM 851 C CA . SER A 1 100 ? -17.806 4.165 -0.047 1.00 91.62 100 SER A CA 1
ATOM 852 C C . SER A 1 100 ? -17.055 4.751 1.153 1.00 91.62 100 SER A C 1
ATOM 854 O O . SER A 1 100 ? -16.772 5.947 1.177 1.00 91.62 100 SER A O 1
ATOM 856 N N . CYS A 1 101 ? -16.715 3.932 2.154 1.00 93.69 101 CYS A N 1
ATOM 857 C CA . CYS A 1 101 ? -15.957 4.351 3.325 1.00 93.69 101 CYS A CA 1
ATOM 858 C C . CYS A 1 101 ? -14.507 3.879 3.206 1.00 93.69 101 CYS A C 1
ATOM 860 O O . CYS A 1 101 ? -14.144 2.794 3.662 1.00 93.69 101 CYS A O 1
ATOM 862 N N . PHE A 1 102 ? -13.667 4.708 2.589 1.00 95.31 102 PHE A N 1
ATOM 863 C CA . PHE A 1 102 ? -12.251 4.406 2.433 1.00 95.31 102 PHE A CA 1
ATOM 864 C C . PHE A 1 102 ? -11.367 5.648 2.529 1.00 95.31 102 PHE A C 1
ATOM 866 O O . PHE A 1 102 ? -11.805 6.793 2.397 1.00 95.31 102 PHE A O 1
ATOM 873 N N . LYS A 1 103 ? -10.087 5.398 2.779 1.00 96.50 103 LYS A N 1
ATOM 874 C CA . LYS A 1 103 ? -8.982 6.338 2.625 1.00 96.50 103 LYS A CA 1
ATOM 875 C C . LYS A 1 103 ? -7.996 5.745 1.641 1.00 96.50 103 LYS A C 1
ATOM 877 O O . LYS A 1 103 ? -7.862 4.526 1.544 1.00 96.50 103 LYS A O 1
ATOM 882 N N . TYR A 1 104 ? -7.303 6.612 0.923 1.00 97.50 104 TYR A N 1
ATOM 883 C CA . TYR A 1 104 ? -6.282 6.196 -0.015 1.00 97.50 104 TYR A CA 1
ATOM 884 C C . TYR A 1 104 ? -5.083 7.135 0.035 1.00 97.50 104 TYR A C 1
ATOM 886 O O . TYR A 1 104 ? -5.205 8.313 0.373 1.00 97.50 104 TYR A O 1
ATOM 894 N N . LYS A 1 105 ? -3.925 6.597 -0.336 1.00 97.94 105 LYS A N 1
ATOM 895 C CA . LYS A 1 105 ? -2.751 7.364 -0.747 1.00 97.94 105 LYS A CA 1
ATOM 896 C C . LYS A 1 105 ? -2.207 6.736 -2.014 1.00 97.94 105 LYS A C 1
ATOM 898 O O . LYS A 1 105 ? -2.263 5.518 -2.181 1.00 97.94 105 LYS A O 1
ATOM 903 N N . ARG A 1 106 ? -1.683 7.570 -2.900 1.00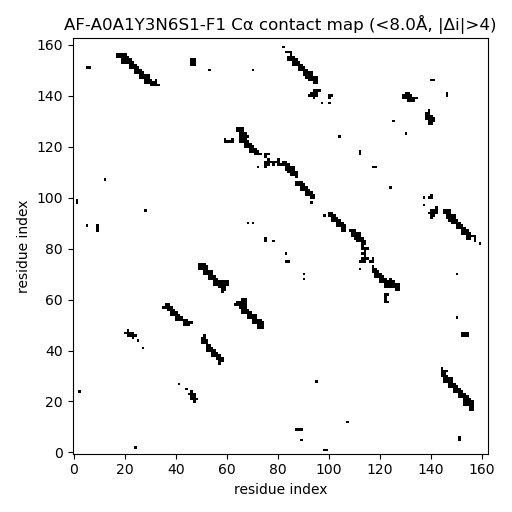 96.38 106 ARG A N 1
ATOM 904 C CA . ARG A 1 106 ? -1.144 7.151 -4.190 1.00 96.38 106 ARG A CA 1
ATOM 905 C C . ARG A 1 106 ? 0.328 7.508 -4.295 1.00 96.38 106 ARG A C 1
ATOM 907 O O . ARG A 1 106 ? 0.795 8.414 -3.611 1.00 96.38 106 ARG A O 1
ATOM 914 N N . SER A 1 107 ? 1.044 6.819 -5.171 1.00 95.62 107 SER A N 1
ATOM 915 C CA . SER A 1 107 ? 2.347 7.293 -5.626 1.00 95.62 107 SER A CA 1
ATOM 916 C C . SER A 1 107 ? 2.167 8.605 -6.402 1.00 95.62 107 SER A C 1
ATOM 918 O O . SER A 1 107 ? 1.343 8.671 -7.318 1.00 95.62 107 SER A O 1
ATOM 920 N N . GLU A 1 108 ? 2.932 9.641 -6.059 1.00 89.81 108 GLU A N 1
ATOM 921 C CA . GLU A 1 108 ? 2.900 10.917 -6.794 1.00 89.81 108 GLU A CA 1
ATOM 922 C C . GLU A 1 108 ? 3.637 10.841 -8.133 1.00 89.81 108 GLU A C 1
ATOM 924 O O . GLU A 1 108 ? 3.218 11.440 -9.118 1.00 89.81 108 GLU A O 1
ATOM 929 N N . ASN A 1 109 ? 4.711 10.055 -8.177 1.00 91.62 109 ASN A N 1
ATOM 930 C CA . ASN A 1 109 ? 5.547 9.864 -9.354 1.00 91.62 109 ASN A CA 1
ATOM 931 C C . ASN A 1 109 ? 5.553 8.396 -9.780 1.00 91.62 109 ASN A C 1
ATOM 933 O O . ASN A 1 109 ? 5.151 7.515 -9.020 1.00 91.62 109 ASN A O 1
ATOM 937 N N . LEU A 1 110 ? 6.041 8.142 -10.995 1.00 94.75 110 LEU A N 1
ATOM 938 C CA . LEU A 1 110 ? 6.398 6.795 -11.424 1.00 94.75 110 LEU A CA 1
ATOM 939 C C . LEU A 1 110 ? 7.544 6.278 -10.544 1.00 94.75 110 LEU A C 1
ATOM 941 O O . LEU A 1 110 ? 8.575 6.938 -10.415 1.00 94.75 110 LEU A O 1
ATOM 945 N N . LEU A 1 111 ? 7.342 5.126 -9.913 1.00 95.75 111 LEU A N 1
ATOM 946 C CA . LEU A 1 111 ? 8.315 4.489 -9.031 1.00 95.75 111 LEU A CA 1
ATOM 947 C C . LEU A 1 111 ? 9.050 3.382 -9.778 1.00 95.75 111 LEU A C 1
ATOM 949 O O . LEU A 1 111 ? 8.469 2.716 -10.633 1.00 95.75 111 LEU A O 1
ATOM 953 N N . HIS A 1 112 ? 10.308 3.151 -9.417 1.00 96.25 112 HIS A N 1
ATOM 954 C CA . HIS A 1 112 ? 11.138 2.112 -10.016 1.00 96.25 112 HIS A CA 1
ATOM 955 C C . HIS A 1 112 ? 11.571 1.138 -8.928 1.00 96.25 112 HIS A C 1
ATOM 957 O O . HIS A 1 112 ? 12.486 1.419 -8.158 1.00 96.25 112 HIS A O 1
ATOM 963 N N . PHE A 1 113 ? 10.896 -0.006 -8.856 1.00 96.88 113 PHE A N 1
ATOM 964 C CA . PHE A 1 113 ? 11.302 -1.077 -7.954 1.00 96.88 113 PHE A CA 1
ATOM 965 C C . PHE A 1 113 ? 12.539 -1.761 -8.538 1.00 96.88 113 PHE A C 1
ATOM 967 O O . PHE A 1 113 ? 12.476 -2.289 -9.652 1.00 96.88 113 PHE A O 1
ATOM 974 N N . THR A 1 114 ? 13.649 -1.725 -7.804 1.00 96.31 114 THR A N 1
ATOM 975 C CA . THR A 1 114 ? 14.921 -2.364 -8.178 1.00 96.31 114 THR A CA 1
ATOM 976 C C . THR A 1 114 ? 15.251 -3.494 -7.210 1.00 96.31 114 THR A C 1
ATOM 978 O O . THR A 1 114 ? 14.572 -3.669 -6.196 1.00 96.31 114 THR A O 1
ATOM 981 N N . LYS A 1 115 ? 16.323 -4.237 -7.490 1.00 95.50 115 LYS A N 1
ATOM 982 C CA . LYS A 1 115 ? 16.854 -5.247 -6.568 1.00 95.50 115 LYS A CA 1
ATOM 983 C C . LYS A 1 115 ? 17.272 -4.643 -5.218 1.00 95.50 115 LYS A C 1
ATOM 985 O O . LYS A 1 115 ? 17.114 -5.281 -4.183 1.00 95.50 115 LYS A O 1
ATOM 990 N N . GLU A 1 116 ? 17.766 -3.407 -5.220 1.00 95.06 116 GLU A N 1
ATOM 991 C CA . GLU A 1 116 ? 18.219 -2.665 -4.036 1.00 95.06 116 GLU A CA 1
ATOM 992 C C . GLU A 1 116 ? 17.077 -1.921 -3.337 1.00 95.06 116 GLU A C 1
ATOM 994 O O . GLU A 1 116 ? 17.144 -1.686 -2.131 1.00 95.06 116 GLU A O 1
ATOM 999 N N . ASN A 1 117 ? 16.027 -1.548 -4.076 1.00 96.44 117 ASN A N 1
ATOM 1000 C CA . ASN A 1 117 ? 14.865 -0.853 -3.538 1.00 96.44 117 ASN A CA 1
ATOM 1001 C C . ASN A 1 117 ? 13.559 -1.552 -3.933 1.00 96.44 117 ASN A C 1
ATOM 1003 O O . ASN A 1 117 ? 12.899 -1.204 -4.915 1.00 96.44 117 ASN A O 1
ATOM 1007 N N . THR A 1 118 ? 13.187 -2.547 -3.131 1.00 97.12 118 THR A N 1
ATOM 1008 C CA . THR A 1 118 ? 12.062 -3.455 -3.395 1.00 97.12 118 THR A CA 1
ATOM 1009 C C . THR A 1 118 ? 10.748 -3.007 -2.758 1.00 97.12 118 THR A C 1
ATOM 1011 O O . THR A 1 118 ? 9.739 -3.699 -2.899 1.00 97.12 118 THR A O 1
ATOM 1014 N N . GLN A 1 119 ? 10.724 -1.866 -2.063 1.00 97.62 119 GLN A N 1
ATOM 1015 C CA . GLN A 1 119 ? 9.529 -1.381 -1.378 1.00 97.62 119 GLN A CA 1
ATOM 1016 C C . GLN A 1 119 ? 9.331 0.125 -1.517 1.00 97.62 119 GLN A C 1
ATOM 1018 O O . GLN A 1 119 ? 10.278 0.906 -1.480 1.00 97.62 119 GLN A O 1
ATOM 1023 N N . TYR A 1 120 ? 8.067 0.528 -1.572 1.00 98.25 120 TYR A N 1
ATOM 1024 C CA . TYR A 1 120 ? 7.645 1.918 -1.466 1.00 98.25 120 TYR A CA 1
ATOM 1025 C C . TYR A 1 120 ? 6.382 2.001 -0.615 1.00 98.25 120 TYR A C 1
ATOM 1027 O O . TYR A 1 120 ? 5.580 1.071 -0.572 1.00 98.25 120 TYR A O 1
ATOM 1035 N N . GLY A 1 121 ? 6.204 3.103 0.100 1.00 97.12 121 GLY A N 1
ATOM 1036 C CA . GLY A 1 121 ? 5.075 3.260 1.003 1.00 97.12 121 GLY A CA 1
ATOM 1037 C C . GLY A 1 121 ? 5.219 4.469 1.895 1.00 97.12 121 GLY A C 1
ATOM 1038 O O . GLY A 1 121 ? 6.109 5.291 1.696 1.00 97.12 121 GLY A O 1
ATOM 1039 N N . GLU A 1 122 ? 4.352 4.541 2.899 1.00 97.12 122 GLU A N 1
ATOM 1040 C CA . GLU A 1 122 ? 4.236 5.712 3.750 1.00 97.12 122 GLU A CA 1
ATOM 1041 C C . GLU A 1 122 ? 4.335 5.336 5.225 1.00 97.12 122 GLU A C 1
ATOM 1043 O O . GLU A 1 122 ? 3.541 4.544 5.741 1.00 97.12 122 GLU A O 1
ATOM 1048 N N . SER A 1 123 ? 5.307 5.936 5.919 1.00 97.12 123 SER A N 1
ATOM 1049 C CA . SER A 1 123 ? 5.498 5.721 7.358 1.00 97.12 123 SER A CA 1
ATOM 1050 C C . SER A 1 123 ? 4.348 6.329 8.165 1.00 97.12 123 SER A C 1
ATOM 1052 O O . SER A 1 123 ? 3.909 5.753 9.155 1.00 97.12 123 SER A O 1
ATOM 1054 N N . LYS A 1 124 ? 3.788 7.447 7.700 1.00 97.75 124 LYS A N 1
ATOM 1055 C CA . LYS A 1 124 ? 2.607 8.091 8.283 1.00 97.75 124 LYS A CA 1
ATOM 1056 C C . LYS A 1 124 ? 1.413 7.945 7.348 1.00 97.75 124 LYS A C 1
ATOM 1058 O O . LYS A 1 124 ? 0.908 8.934 6.817 1.00 97.75 124 LYS A O 1
ATOM 1063 N N . TYR A 1 125 ? 0.987 6.713 7.065 1.00 98.12 125 TYR A N 1
ATOM 1064 C CA . TYR A 1 125 ? -0.103 6.468 6.118 1.00 98.12 125 TYR A CA 1
ATOM 1065 C C . TYR A 1 125 ? -1.438 7.015 6.648 1.00 98.12 125 TYR A C 1
ATOM 1067 O O . TYR A 1 125 ? -2.058 7.836 5.975 1.00 98.12 125 TYR A O 1
ATOM 1075 N N . LEU A 1 126 ? -1.848 6.628 7.859 1.00 97.75 126 LEU A N 1
ATOM 1076 C CA . LEU A 1 126 ? -3.107 7.064 8.477 1.00 97.75 126 LEU A CA 1
ATOM 1077 C C . LEU A 1 126 ? -2.926 7.239 9.986 1.00 97.75 126 LEU A C 1
ATOM 1079 O O . LEU A 1 126 ? -2.355 6.366 10.631 1.00 97.75 126 LEU A O 1
ATOM 1083 N N . HIS A 1 127 ? -3.422 8.335 10.558 1.00 97.69 127 HIS A N 1
ATOM 1084 C CA . HIS A 1 127 ? -3.426 8.509 12.010 1.00 97.69 127 HIS A CA 1
ATOM 1085 C C . HIS A 1 127 ? -4.391 7.494 12.646 1.00 97.69 127 HIS A C 1
ATOM 1087 O O . HIS A 1 127 ? -5.521 7.356 12.180 1.00 97.69 127 HIS A O 1
ATOM 1093 N N . LYS A 1 128 ? -4.010 6.807 13.729 1.00 95.56 128 LYS A N 1
ATOM 1094 C CA . LYS A 1 128 ? -4.830 5.725 14.319 1.00 95.56 128 LYS A CA 1
ATOM 1095 C C . LYS A 1 128 ? -6.254 6.156 14.674 1.00 95.56 128 LYS A C 1
ATOM 1097 O O . LYS A 1 128 ? -7.205 5.440 14.378 1.00 95.56 128 LYS A O 1
ATOM 1102 N N . ASN A 1 129 ? -6.415 7.355 15.236 1.00 94.56 129 ASN A N 1
ATOM 1103 C CA . ASN A 1 129 ? -7.739 7.915 15.546 1.00 94.56 129 ASN A CA 1
ATOM 1104 C C . ASN A 1 129 ? -8.664 8.016 14.320 1.00 94.56 129 ASN A C 1
ATOM 1106 O O . ASN A 1 129 ? -9.880 7.930 14.474 1.00 94.56 129 ASN A O 1
ATOM 1110 N N . ASP A 1 130 ? -8.118 8.164 13.109 1.00 95.19 130 ASP A N 1
ATOM 1111 C CA . ASP A 1 130 ? -8.918 8.269 11.887 1.00 95.19 130 ASP A CA 1
ATOM 1112 C C . ASP A 1 130 ? -9.584 6.945 11.497 1.00 95.19 130 ASP A C 1
ATOM 1114 O O . ASP A 1 130 ? -10.588 6.976 10.789 1.00 95.19 130 ASP A O 1
ATOM 1118 N N . LEU A 1 131 ? -9.100 5.798 11.996 1.00 94.12 131 LEU A N 1
ATOM 1119 C CA . LEU A 1 131 ? -9.773 4.509 11.801 1.00 94.12 131 LEU A CA 1
ATOM 1120 C C . LEU A 1 131 ? -11.195 4.512 12.363 1.00 94.12 131 LEU A C 1
ATOM 1122 O O . LEU A 1 131 ? -12.114 3.961 11.759 1.00 94.12 131 LEU A O 1
ATOM 1126 N N . TYR A 1 132 ? -11.364 5.149 13.520 1.00 92.75 132 TYR A N 1
ATOM 1127 C CA . TYR A 1 132 ? -12.596 5.122 14.305 1.00 92.75 132 TYR A CA 1
ATOM 1128 C C . TYR A 1 132 ? -13.474 6.355 14.075 1.00 92.75 132 TYR A C 1
ATOM 1130 O O . TYR A 1 132 ? -14.568 6.443 14.638 1.00 92.75 132 TYR A O 1
ATOM 1138 N N . LYS A 1 133 ? -13.015 7.324 13.268 1.00 90.50 133 LYS A N 1
ATOM 1139 C CA . LYS A 1 133 ? -13.787 8.532 12.957 1.00 90.50 133 LYS A CA 1
ATOM 1140 C C . LYS A 1 133 ? -15.053 8.159 12.191 1.00 90.50 133 LYS A C 1
ATOM 1142 O O . LYS A 1 133 ? -15.001 7.681 11.060 1.00 90.50 133 LYS A O 1
ATOM 1147 N N . LYS A 1 134 ? -16.194 8.430 12.818 1.00 88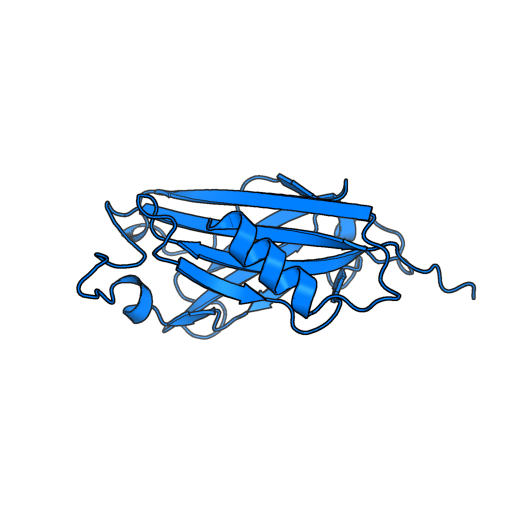.31 134 LYS A N 1
ATOM 1148 C CA . LYS A 1 134 ? -17.531 8.226 12.254 1.00 88.31 134 LYS A CA 1
ATOM 1149 C C . LYS A 1 134 ? -17.999 9.489 11.545 1.00 88.31 134 LYS A C 1
ATOM 1151 O O . LYS A 1 134 ? -17.611 10.595 11.918 1.00 88.31 134 LYS A O 1
ATOM 1156 N N . ASN A 1 135 ? -18.877 9.334 10.564 1.00 77.69 135 ASN A N 1
ATOM 1157 C CA . ASN A 1 135 ? -19.696 10.430 10.051 1.00 77.69 135 ASN A CA 1
ATOM 1158 C C . ASN A 1 135 ? -21.156 9.963 9.950 1.00 77.69 135 ASN A C 1
ATOM 1160 O O . ASN A 1 135 ? -21.451 8.800 10.215 1.00 77.69 135 ASN A O 1
ATOM 1164 N N . ASN A 1 136 ? -22.074 10.855 9.570 1.00 75.31 136 ASN A N 1
ATOM 1165 C CA . ASN A 1 136 ? -23.509 10.538 9.522 1.00 75.31 136 ASN A CA 1
ATOM 1166 C C . ASN A 1 136 ? -23.855 9.335 8.622 1.00 75.31 136 ASN A C 1
ATOM 1168 O O . ASN A 1 136 ? -24.912 8.739 8.800 1.00 75.31 136 ASN A O 1
ATOM 1172 N N . ASN A 1 137 ? -22.971 8.968 7.689 1.00 74.00 137 ASN A N 1
ATOM 1173 C CA . ASN A 1 137 ? -23.220 7.933 6.690 1.00 74.00 137 ASN A CA 1
ATOM 1174 C C . ASN A 1 137 ? -22.448 6.629 6.960 1.00 74.00 137 ASN A C 1
ATOM 1176 O O . ASN A 1 137 ? -22.838 5.587 6.438 1.00 74.00 137 ASN A O 1
ATOM 1180 N N . PHE A 1 138 ? -21.370 6.655 7.757 1.00 76.31 138 PHE A N 1
ATOM 1181 C CA . PHE A 1 138 ? -20.472 5.510 7.945 1.00 76.31 138 PHE A CA 1
ATOM 1182 C C . PHE A 1 138 ? -19.919 5.407 9.374 1.00 76.31 138 PHE A C 1
ATOM 1184 O O . PHE A 1 138 ? -19.590 6.404 10.023 1.00 76.31 138 PHE A O 1
ATOM 1191 N N . LYS A 1 139 ? -19.749 4.166 9.845 1.00 80.88 139 LYS A N 1
ATOM 1192 C CA . LYS A 1 139 ? -19.326 3.831 11.217 1.00 80.88 139 LYS A CA 1
ATOM 1193 C C . LYS A 1 139 ? -17.813 3.919 11.477 1.00 80.88 139 LYS A C 1
ATOM 1195 O O . LYS A 1 139 ? -17.404 3.698 12.615 1.00 80.88 139 LYS A O 1
ATOM 1200 N N . GLY A 1 140 ? -17.016 4.263 10.467 1.00 91.62 140 GLY A N 1
ATOM 1201 C CA . GLY A 1 140 ? -15.550 4.287 10.509 1.00 91.62 140 GLY A CA 1
ATOM 1202 C C . GLY A 1 140 ? -14.935 3.309 9.507 1.00 91.62 140 GLY A C 1
ATOM 1203 O O . GLY A 1 1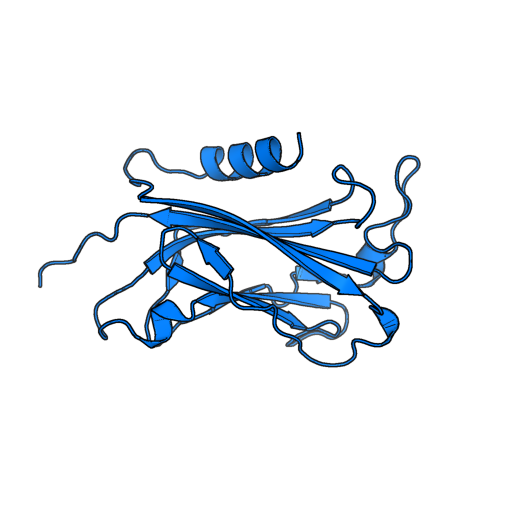40 ? -15.652 2.564 8.842 1.00 91.62 140 GLY A O 1
ATOM 1204 N N . LEU A 1 141 ? -13.606 3.317 9.392 1.00 95.00 141 LEU A N 1
ATOM 1205 C CA . LEU A 1 141 ? -12.860 2.404 8.512 1.00 95.00 141 LEU A CA 1
ATOM 1206 C C . LEU A 1 141 ? -12.739 0.996 9.092 1.00 95.00 141 LEU A C 1
ATOM 1208 O O . LEU A 1 141 ? -12.483 0.056 8.351 1.00 95.00 141 LEU A O 1
ATOM 1212 N N . ILE A 1 142 ? -12.908 0.864 10.404 1.00 94.38 142 ILE A N 1
ATOM 1213 C CA . ILE A 1 142 ? -12.932 -0.416 11.099 1.00 94.38 142 ILE A CA 1
ATOM 1214 C C . ILE A 1 142 ? -14.339 -0.708 11.613 1.00 94.38 142 ILE A C 1
ATOM 1216 O O . ILE A 1 142 ? -14.969 0.122 12.270 1.00 94.38 142 ILE A O 1
ATOM 1220 N N . GLU A 1 143 ? -14.817 -1.909 11.320 1.00 93.06 143 GLU A N 1
ATOM 1221 C CA . GLU A 1 143 ? -16.096 -2.440 11.785 1.00 93.06 143 GLU A CA 1
ATOM 1222 C C . GLU A 1 143 ? -15.914 -3.937 12.048 1.00 93.06 143 GLU A C 1
ATOM 1224 O O . GLU A 1 143 ? -15.091 -4.570 11.399 1.00 93.06 143 GLU A O 1
ATOM 1229 N N . ASP A 1 144 ? -16.596 -4.494 13.050 1.00 93.69 144 ASP A N 1
ATOM 1230 C CA . ASP A 1 144 ? -16.477 -5.915 13.429 1.00 93.69 144 ASP A CA 1
ATOM 1231 C C . ASP A 1 144 ? -15.027 -6.395 13.635 1.00 93.69 144 ASP A C 1
ATOM 1233 O O . ASP A 1 144 ? -14.656 -7.504 13.261 1.00 93.69 144 ASP A O 1
ATOM 1237 N N . ASN A 1 145 ? -14.180 -5.527 14.209 1.00 95.25 145 ASN A N 1
ATOM 1238 C CA . ASN A 1 145 ? -12.745 -5.774 14.409 1.00 95.25 145 ASN A CA 1
ATOM 1239 C C . ASN A 1 145 ? -11.996 -6.146 13.108 1.00 95.25 145 ASN A C 1
ATOM 1241 O O . ASN A 1 145 ? -10.981 -6.844 13.149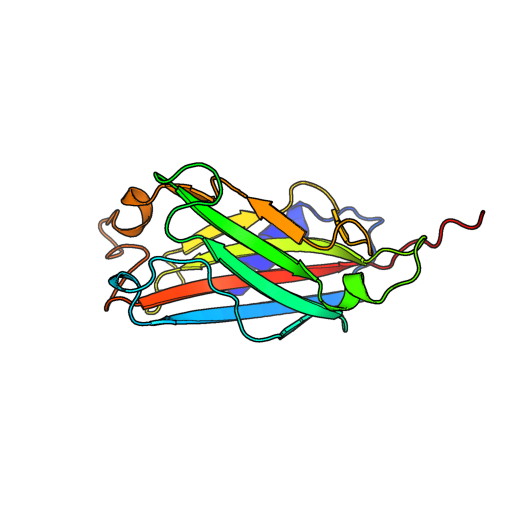 1.00 95.25 145 ASN A O 1
ATOM 1245 N N . THR A 1 146 ? -12.512 -5.683 11.967 1.00 96.62 146 THR A N 1
ATOM 1246 C CA . THR A 1 146 ? -12.075 -6.071 10.628 1.00 96.62 146 THR A CA 1
ATOM 1247 C C . THR A 1 146 ? -11.825 -4.840 9.768 1.00 96.62 146 THR A C 1
ATOM 1249 O O . THR A 1 146 ? -12.561 -3.848 9.811 1.00 96.62 146 THR A O 1
ATOM 1252 N N . ILE A 1 147 ? -10.756 -4.901 8.981 1.00 96.69 147 ILE A N 1
ATOM 1253 C CA . ILE A 1 147 ? -10.353 -3.842 8.059 1.00 96.69 147 ILE A CA 1
ATOM 1254 C C . ILE A 1 147 ? -9.845 -4.446 6.755 1.00 96.69 147 ILE A C 1
ATOM 1256 O O . ILE A 1 147 ? -9.236 -5.518 6.757 1.00 96.69 147 ILE A O 1
ATOM 1260 N N . ILE A 1 148 ? -10.066 -3.745 5.642 1.00 98.31 148 ILE A N 1
ATOM 1261 C CA . ILE A 1 148 ? -9.542 -4.1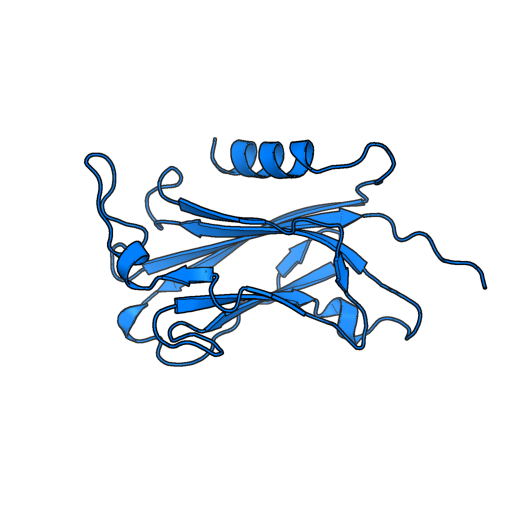52 4.338 1.00 98.31 148 ILE A CA 1
ATOM 1262 C C . ILE A 1 148 ? -8.443 -3.191 3.913 1.00 98.31 148 ILE A C 1
ATOM 1264 O O . ILE A 1 148 ? -8.652 -1.978 3.816 1.00 98.31 148 ILE A O 1
ATOM 1268 N N . ILE A 1 149 ? -7.276 -3.756 3.630 1.00 98.56 149 ILE A N 1
ATOM 1269 C CA . ILE A 1 149 ? -6.153 -3.059 3.017 1.00 98.56 149 ILE A CA 1
ATOM 1270 C C . ILE A 1 149 ? -6.144 -3.413 1.535 1.00 98.56 149 ILE A C 1
ATOM 1272 O O . ILE A 1 149 ? -6.227 -4.585 1.191 1.00 98.56 149 ILE A O 1
ATOM 1276 N N . GLY A 1 150 ? -6.032 -2.428 0.654 1.00 98.44 150 GLY A N 1
ATOM 1277 C CA . GLY A 1 150 ? -6.035 -2.660 -0.787 1.00 98.44 150 GLY A CA 1
ATOM 1278 C C . GLY A 1 150 ? -4.846 -2.035 -1.496 1.00 98.44 150 GLY A C 1
ATOM 1279 O O . GLY A 1 150 ? -4.240 -1.083 -0.998 1.00 98.44 150 GLY A O 1
ATOM 1280 N N . ALA A 1 151 ? -4.531 -2.566 -2.673 1.00 98.56 151 ALA A N 1
ATOM 1281 C CA . ALA A 1 151 ? -3.534 -2.026 -3.586 1.00 98.56 151 ALA A CA 1
ATOM 1282 C C . ALA A 1 151 ? -4.052 -2.089 -5.021 1.00 98.56 151 ALA A C 1
ATOM 1284 O O . ALA A 1 151 ? -4.239 -3.175 -5.561 1.00 98.56 151 ALA A O 1
ATOM 1285 N N . TYR A 1 152 ? -4.238 -0.929 -5.648 1.00 98.44 152 TYR A N 1
ATOM 1286 C CA . TYR A 1 152 ? -4.365 -0.818 -7.096 1.00 98.44 152 TYR A CA 1
ATOM 1287 C C . TYR A 1 152 ? -2.974 -0.579 -7.653 1.00 98.44 152 TYR A C 1
ATOM 1289 O O . TYR A 1 152 ? -2.372 0.453 -7.361 1.00 98.44 152 TYR A O 1
ATOM 1297 N N . ILE A 1 153 ? -2.457 -1.518 -8.433 1.00 98.44 153 ILE A N 1
ATOM 1298 C CA . ILE A 1 153 ? -1.109 -1.451 -8.990 1.00 98.44 153 ILE A CA 1
ATOM 1299 C C . ILE A 1 153 ? -1.223 -1.320 -10.497 1.00 98.44 153 ILE A C 1
ATOM 1301 O O . ILE A 1 153 ? -1.928 -2.092 -11.138 1.00 98.44 153 ILE A O 1
ATOM 1305 N N . ARG A 1 154 ? -0.495 -0.360 -11.060 1.00 97.69 154 ARG A N 1
ATOM 1306 C CA . ARG A 1 154 ? -0.345 -0.172 -12.498 1.00 97.69 154 ARG A CA 1
ATOM 1307 C C . ARG A 1 154 ? 1.127 -0.239 -12.853 1.00 97.69 154 ARG A C 1
ATOM 1309 O O . ARG A 1 154 ? 1.931 0.544 -12.347 1.00 97.69 154 ARG A O 1
ATOM 1316 N N . VAL A 1 155 ? 1.457 -1.182 -13.720 1.00 97.44 155 VAL A N 1
ATOM 1317 C CA . VAL A 1 155 ? 2.814 -1.452 -14.174 1.00 97.44 155 VAL A CA 1
ATOM 1318 C C . VAL A 1 155 ? 2.990 -0.920 -15.584 1.00 97.44 155 V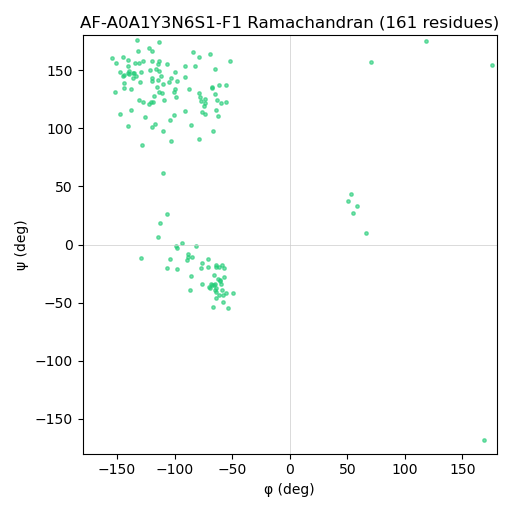AL A C 1
ATOM 1320 O O . VAL A 1 155 ? 2.115 -1.045 -16.445 1.00 97.44 155 VAL A O 1
ATOM 1323 N N . TYR A 1 156 ? 4.153 -0.332 -15.809 1.00 96.12 156 TYR A N 1
ATOM 1324 C CA . TYR A 1 156 ? 4.517 0.343 -17.036 1.00 96.12 156 TYR A CA 1
ATOM 1325 C C . TYR A 1 156 ? 5.670 -0.367 -17.713 1.00 96.12 156 TYR A C 1
ATOM 1327 O O . TYR A 1 156 ? 6.522 -0.976 -17.062 1.00 96.12 156 TYR A O 1
ATOM 1335 N N . LYS A 1 157 ? 5.711 -0.252 -19.035 1.00 92.38 157 LYS A N 1
ATOM 1336 C CA . LYS A 1 157 ? 6.834 -0.731 -19.826 1.00 92.38 157 LYS A CA 1
ATOM 1337 C C . LYS A 1 157 ? 8.103 -0.012 -19.385 1.00 92.38 157 LYS A C 1
ATOM 1339 O O . LYS A 1 157 ? 8.177 1.214 -19.423 1.00 92.38 157 LYS A O 1
ATOM 1344 N N . SER A 1 158 ? 9.100 -0.775 -18.956 1.00 79.00 158 SER A N 1
ATOM 1345 C CA . SER A 1 158 ? 10.414 -0.221 -18.647 1.00 79.00 158 SER A CA 1
ATOM 1346 C C . SER A 1 158 ? 11.131 0.123 -19.952 1.00 79.00 158 SER A C 1
ATOM 1348 O O . SER A 1 158 ? 11.309 -0.740 -20.813 1.00 79.00 158 SER A O 1
ATOM 1350 N N . GLU A 1 159 ? 11.577 1.369 -20.099 1.00 64.12 159 GLU A N 1
ATOM 1351 C CA . GLU A 1 159 ? 12.540 1.713 -21.139 1.00 64.12 159 GLU A CA 1
ATOM 1352 C C . GLU A 1 159 ? 13.902 1.166 -20.709 1.00 64.12 159 GLU A C 1
ATOM 1354 O O . GLU A 1 159 ? 14.490 1.592 -19.708 1.00 64.12 159 GLU A O 1
ATOM 1359 N N . ILE A 1 160 ? 14.405 0.171 -21.438 1.00 56.84 160 ILE A N 1
ATOM 1360 C CA . ILE A 1 160 ? 15.782 -0.280 -21.268 1.00 56.84 160 ILE A CA 1
ATOM 1361 C C . ILE A 1 160 ? 16.663 0.919 -21.626 1.00 56.84 160 ILE A C 1
ATOM 1363 O O . ILE A 1 160 ? 16.731 1.314 -22.790 1.00 56.84 160 ILE A O 1
ATOM 1367 N N . LYS A 1 161 ? 17.345 1.508 -20.636 1.00 47.00 161 LYS A N 1
ATOM 1368 C CA . LYS A 1 161 ? 18.469 2.396 -20.933 1.00 47.00 161 LYS A CA 1
ATOM 1369 C C . LYS A 1 161 ? 19.558 1.524 -21.540 1.00 47.00 161 LYS A C 1
ATOM 1371 O O . LYS A 1 161 ? 20.286 0.845 -20.818 1.00 47.00 161 LYS A O 1
ATOM 1376 N N . ASN A 1 162 ? 19.634 1.515 -22.866 1.00 43.09 162 ASN A N 1
ATOM 1377 C CA . ASN A 1 162 ? 20.829 1.052 -23.551 1.00 43.09 162 ASN A CA 1
ATOM 1378 C C . ASN A 1 162 ? 21.999 1.881 -23.003 1.00 43.09 162 ASN A C 1
ATOM 1380 O O . ASN A 1 162 ? 21.926 3.112 -22.989 1.00 43.09 162 ASN A O 1
ATOM 1384 N N . LYS A 1 163 ? 23.004 1.191 -22.456 1.00 45.03 163 LYS A N 1
ATOM 1385 C CA . LYS A 1 163 ? 24.288 1.800 -22.099 1.00 45.03 163 LYS A CA 1
ATOM 1386 C C . LYS A 1 163 ? 24.968 2.357 -23.341 1.00 45.03 163 LYS A C 1
ATOM 1388 O O . LYS A 1 163 ? 24.843 1.708 -24.404 1.00 45.03 163 LYS A O 1
#

Foldseek 3Di:
DLVVVQVVVVVVLDDPPWAFQWKDKDKDKDAQLVPPQAKDKGPWDDISNWIKIKIWGCCFPPHRQAIWIKIFTPVQLVDDQQAWWWKKKKKKKAAPVDSVGIDIDIDNDTDTRHSVRGMDTDRRRDGNVQQQDDDPVDRGSDDNRMMMIMMIMITTDDDPPDD

Mean predicted aligned error: 4.06 Å